Protein AF-A0A1W9WH99-F1 (afdb_monomer_lite)

pLDDT: mean 84.26, std 15.6, range [41.16, 97.56]

Radius of gyration: 18.6 Å; chains: 1; bounding box: 58×28×58 Å

Foldseek 3Di:
DDPVVVVVVVCVVCVVPLCPPADADPPPRHGDQVSVLVSVQVSCQVVVVVVVKHKDADDPPVPDQAGIWIGDPNAIEGEHEDEDDDPVVVVVQVVSQVVSCVVVVHPYYYYHYDYDDQDPVNCVVPVVPVPPDPPDDD

Sequence (138 aa):
KGILQLYEQYVHKNDDWLFREAPRRKTDFRIMEATYHFNLFMYLSKFIRKRGGQVIPEFPTGNGKVDLIIRHGGKVHAIEVKSFSDAYELKKGITQVAEYGKQLGLSEIVLAQFVENIPSDFRQKHEVIEMKWMRKQA

Structure (mmCIF, N/CA/C/O backbone):
data_AF-A0A1W9WH99-F1
#
_entry.id   AF-A0A1W9WH99-F1
#
loop_
_atom_site.group_PDB
_atom_site.id
_atom_site.type_symbol
_atom_site.label_atom_id
_atom_site.label_alt_id
_atom_site.label_comp_id
_atom_site.label_asym_id
_atom_site.label_entity_id
_atom_site.label_seq_id
_atom_site.pdbx_PDB_ins_code
_atom_site.Cartn_x
_atom_site.Cartn_y
_atom_site.Cartn_z
_atom_site.occupancy
_atom_site.B_iso_or_equiv
_atom_site.auth_seq_id
_atom_site.auth_comp_id
_atom_site.auth_asym_id
_atom_site.auth_atom_id
_atom_site.pdbx_PDB_model_num
ATOM 1 N N . LYS A 1 1 ? -15.415 -12.761 2.935 1.00 59.56 1 LYS A N 1
ATOM 2 C CA . LYS A 1 1 ? -14.122 -12.399 2.301 1.00 59.56 1 LYS A CA 1
ATOM 3 C C . LYS A 1 1 ? -13.707 -11.025 2.807 1.00 59.56 1 LYS A C 1
ATOM 5 O O . LYS A 1 1 ? -14.569 -10.154 2.870 1.00 59.56 1 LYS A O 1
ATOM 10 N N . GLY A 1 2 ? -12.448 -10.849 3.204 1.00 86.69 2 GLY A N 1
ATOM 11 C CA . GLY A 1 2 ? -11.910 -9.549 3.623 1.00 86.69 2 GLY A CA 1
ATOM 12 C C . GLY A 1 2 ? -11.807 -8.571 2.448 1.00 86.69 2 GLY A C 1
ATOM 13 O O . GLY A 1 2 ? -11.732 -8.993 1.295 1.00 86.69 2 GLY A O 1
ATOM 14 N N . ILE A 1 3 ? -11.805 -7.262 2.718 1.00 90.94 3 ILE A N 1
ATOM 15 C CA . ILE A 1 3 ? -11.790 -6.229 1.666 1.00 90.94 3 ILE A CA 1
ATOM 16 C C . ILE A 1 3 ? -10.555 -6.318 0.756 1.00 90.94 3 ILE A C 1
ATOM 18 O O . ILE A 1 3 ? -10.676 -6.130 -0.452 1.00 90.94 3 ILE A O 1
ATOM 22 N N . LEU A 1 4 ? -9.398 -6.689 1.310 1.00 93.44 4 LEU A N 1
ATOM 23 C CA . LEU A 1 4 ? -8.167 -6.869 0.540 1.00 93.44 4 LEU A CA 1
ATOM 24 C C . LEU A 1 4 ? -8.201 -8.113 -0.352 1.00 93.44 4 LEU A C 1
ATOM 26 O O . LEU A 1 4 ? -7.687 -8.062 -1.457 1.00 93.44 4 LEU A O 1
ATOM 30 N N . GLN A 1 5 ? -8.908 -9.176 0.044 1.00 94.44 5 GLN A N 1
ATOM 31 C CA . GLN A 1 5 ? -9.136 -10.339 -0.830 1.00 94.44 5 GLN A CA 1
ATOM 32 C C . GLN A 1 5 ? -10.058 -9.995 -2.010 1.00 94.44 5 GLN A C 1
ATOM 34 O O . GLN A 1 5 ? -9.958 -10.582 -3.085 1.00 94.44 5 GLN A O 1
ATOM 39 N N . LEU A 1 6 ? -11.003 -9.067 -1.814 1.00 96.06 6 LEU A N 1
ATOM 40 C CA . LEU A 1 6 ? -11.828 -8.555 -2.913 1.00 96.06 6 LEU A CA 1
ATOM 41 C C . LEU A 1 6 ? -11.000 -7.671 -3.851 1.00 96.06 6 LEU A C 1
ATOM 43 O O . LEU A 1 6 ? -11.186 -7.732 -5.062 1.00 96.06 6 LEU A O 1
ATOM 47 N N . TYR A 1 7 ? -10.090 -6.870 -3.295 1.00 96.56 7 TYR A N 1
ATOM 48 C CA . TYR A 1 7 ? -9.154 -6.070 -4.078 1.00 96.56 7 TYR A CA 1
ATOM 49 C C . TYR A 1 7 ? -8.183 -6.943 -4.884 1.00 96.56 7 TYR A C 1
ATOM 51 O O . TYR A 1 7 ? -8.023 -6.717 -6.076 1.00 96.56 7 TYR A O 1
ATOM 59 N N . GLU A 1 8 ? -7.612 -7.984 -4.282 1.00 95.06 8 GLU A N 1
ATOM 60 C CA . GLU A 1 8 ? -6.764 -8.967 -4.967 1.00 95.06 8 GLU A CA 1
ATOM 61 C C . GLU A 1 8 ? -7.497 -9.607 -6.157 1.00 95.06 8 GLU A C 1
ATOM 63 O O . GLU A 1 8 ? -6.981 -9.634 -7.270 1.00 95.06 8 GLU A O 1
ATOM 68 N N . GLN A 1 9 ? -8.752 -10.030 -5.967 1.00 95.69 9 GLN A N 1
ATOM 69 C CA . GLN A 1 9 ? -9.588 -10.548 -7.060 1.00 95.69 9 GLN A CA 1
ATOM 70 C C . GLN A 1 9 ? -9.847 -9.505 -8.151 1.00 95.69 9 GLN A C 1
ATOM 72 O O . GLN A 1 9 ? -9.880 -9.847 -9.331 1.00 95.69 9 GLN A O 1
ATOM 77 N N . TYR A 1 10 ? -10.048 -8.241 -7.772 1.00 96.25 10 TYR A N 1
ATOM 78 C CA . TYR A 1 10 ? -10.168 -7.145 -8.729 1.00 96.25 10 TYR A CA 1
ATOM 79 C C . TYR A 1 10 ? -8.875 -6.963 -9.529 1.00 96.25 10 TYR A C 1
ATOM 81 O O . TYR A 1 10 ? -8.956 -6.815 -10.743 1.00 96.25 10 TYR A O 1
ATOM 89 N N . VAL A 1 11 ? -7.708 -7.014 -8.886 1.00 94.56 11 VAL A N 1
ATOM 90 C CA . VAL A 1 11 ? -6.412 -6.919 -9.567 1.00 94.56 11 VAL A CA 1
ATOM 91 C C . VAL A 1 11 ? -6.234 -8.084 -10.538 1.00 94.56 11 VAL A C 1
ATOM 93 O O . VAL A 1 11 ? -6.043 -7.831 -11.719 1.00 94.56 11 VAL A O 1
ATOM 96 N N . HIS A 1 12 ? -6.399 -9.332 -10.089 1.00 92.19 12 HIS A N 1
ATOM 97 C CA . HIS A 1 12 ? -6.241 -10.513 -10.950 1.00 92.19 12 HIS A CA 1
ATOM 98 C C . HIS A 1 12 ? -7.227 -10.551 -12.120 1.00 92.19 12 HIS A C 1
ATOM 100 O O . HIS A 1 12 ? -6.894 -11.028 -13.191 1.00 92.19 12 HIS A O 1
ATOM 106 N N . LYS A 1 13 ? -8.453 -10.048 -11.945 1.00 95.19 13 LYS A N 1
ATOM 107 C CA . LYS A 1 13 ? -9.440 -10.003 -13.035 1.00 95.19 13 LYS A CA 1
ATOM 108 C C . LYS A 1 13 ? -9.086 -8.977 -14.124 1.00 95.19 13 LYS A C 1
ATOM 110 O O . LYS A 1 13 ? -9.674 -9.011 -15.200 1.00 95.19 13 LYS A O 1
ATOM 115 N N . ASN A 1 14 ? -8.222 -8.013 -13.818 1.00 93.81 14 ASN A N 1
ATOM 116 C CA . ASN A 1 14 ? -7.949 -6.853 -14.662 1.00 93.81 14 ASN A CA 1
ATOM 117 C C . ASN A 1 14 ? -6.450 -6.687 -14.964 1.00 93.81 14 ASN A C 1
ATOM 119 O O . ASN A 1 14 ? -6.046 -5.627 -15.441 1.00 93.81 14 ASN A O 1
ATOM 123 N N . ASP A 1 15 ? -5.621 -7.685 -14.665 1.00 86.62 15 ASP A N 1
ATOM 124 C CA . ASP A 1 15 ? -4.158 -7.605 -14.729 1.00 86.62 15 ASP A CA 1
ATOM 125 C C . ASP A 1 15 ? -3.629 -7.304 -16.141 1.00 86.62 15 ASP A C 1
ATOM 127 O O . ASP A 1 15 ? -2.673 -6.540 -16.276 1.00 86.62 15 ASP A O 1
ATOM 131 N N . ASP A 1 16 ? -4.328 -7.772 -17.178 1.00 87.25 16 ASP A N 1
ATOM 132 C CA . ASP A 1 16 ? -4.040 -7.502 -18.594 1.00 87.25 16 ASP A CA 1
ATOM 133 C C . ASP A 1 16 ? -3.941 -6.006 -18.954 1.00 87.25 16 ASP A C 1
ATOM 135 O O . ASP A 1 16 ? -3.278 -5.633 -19.930 1.00 87.25 16 ASP A O 1
ATOM 139 N N . TRP A 1 17 ? -4.623 -5.131 -18.205 1.00 89.00 17 TRP A N 1
ATOM 140 C CA . TRP A 1 17 ? -4.694 -3.698 -18.512 1.00 89.00 17 TRP A CA 1
ATOM 141 C C . TRP A 1 17 ? -4.389 -2.784 -17.322 1.00 89.00 17 TRP A C 1
ATOM 143 O O . TRP A 1 17 ? -3.864 -1.691 -17.527 1.00 89.00 17 TRP A O 1
ATOM 153 N N . LEU A 1 18 ? -4.682 -3.205 -16.087 1.00 92.06 18 LEU A N 1
ATOM 154 C CA . LEU A 1 18 ? -4.684 -2.338 -14.901 1.00 92.06 18 LEU A CA 1
ATOM 155 C C . LEU A 1 18 ? -3.322 -1.698 -14.615 1.00 92.06 18 LEU A C 1
ATOM 157 O O . LEU A 1 18 ? -3.257 -0.553 -14.167 1.00 92.06 18 LEU A O 1
ATOM 161 N N . PHE A 1 19 ? -2.248 -2.440 -14.878 1.00 91.38 19 PHE A N 1
ATOM 162 C CA . PHE A 1 19 ? -0.875 -2.034 -14.587 1.00 91.38 19 PHE A CA 1
ATOM 163 C C . PHE 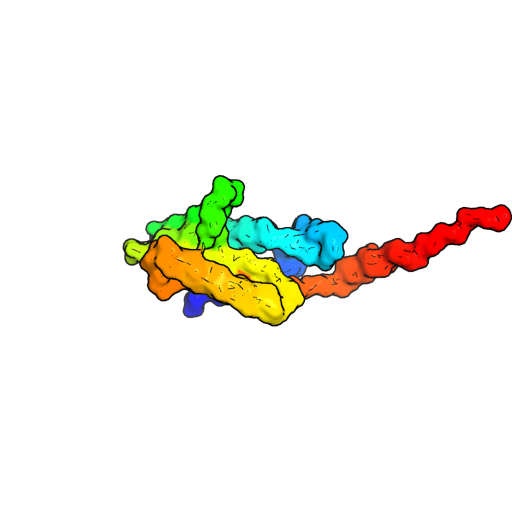A 1 19 ? 0.054 -2.085 -15.807 1.00 91.38 19 PHE A C 1
ATOM 165 O O . PHE A 1 19 ? 1.262 -1.885 -15.675 1.00 91.38 19 PHE A O 1
ATOM 172 N N . ARG A 1 20 ? -0.494 -2.327 -17.003 1.00 86.88 20 ARG A N 1
ATOM 173 C CA . ARG A 1 20 ? 0.290 -2.508 -18.232 1.00 86.88 20 ARG A CA 1
ATOM 174 C C . ARG A 1 20 ? 1.143 -1.284 -18.567 1.00 86.88 20 ARG A C 1
ATOM 176 O O . ARG A 1 20 ? 2.342 -1.409 -18.791 1.00 86.88 20 ARG A O 1
ATOM 183 N N . GLU A 1 21 ? 0.520 -0.112 -18.515 1.00 88.81 21 GLU A N 1
ATOM 184 C CA . GLU A 1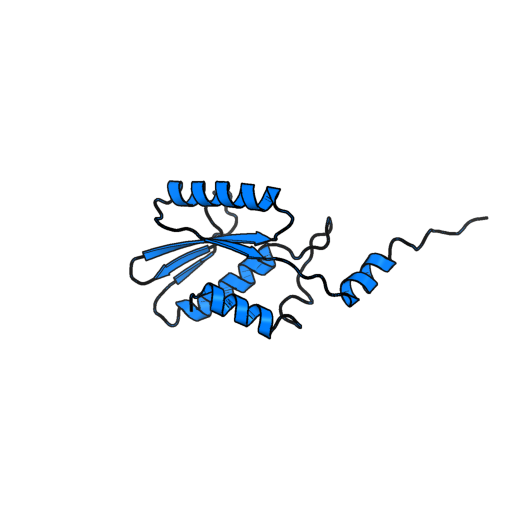 21 ? 1.133 1.192 -18.809 1.00 88.81 21 GLU A CA 1
ATOM 185 C C . GLU A 1 21 ? 1.534 1.946 -17.526 1.00 88.81 21 GLU A C 1
ATOM 187 O O . GLU A 1 21 ? 1.685 3.168 -17.518 1.00 88.81 21 GLU A O 1
ATOM 192 N N . ALA A 1 22 ? 1.653 1.235 -16.400 1.00 90.69 22 ALA A N 1
ATOM 193 C CA . ALA A 1 22 ? 2.039 1.839 -15.134 1.00 90.69 22 ALA A CA 1
ATOM 194 C C . ALA A 1 22 ? 3.452 2.449 -15.218 1.00 90.69 22 ALA A C 1
ATOM 196 O O . ALA A 1 22 ? 4.347 1.825 -15.790 1.00 90.69 22 ALA A O 1
ATOM 197 N N . PRO A 1 23 ? 3.701 3.612 -14.588 1.00 91.19 23 PRO A N 1
ATOM 198 C CA . PRO A 1 23 ? 5.048 4.153 -14.448 1.00 91.19 23 PRO A CA 1
ATOM 199 C C . PRO A 1 23 ? 5.988 3.176 -13.732 1.00 91.19 23 PRO A C 1
ATOM 201 O O . PRO A 1 23 ? 5.627 2.576 -12.712 1.00 91.19 23 PRO A O 1
ATOM 204 N N . ARG A 1 24 ? 7.215 3.056 -14.248 1.00 90.38 24 ARG A N 1
ATOM 205 C CA . ARG A 1 24 ? 8.238 2.112 -13.774 1.00 90.38 24 ARG A CA 1
ATOM 206 C C . ARG A 1 24 ? 9.487 2.837 -13.307 1.00 90.38 24 ARG A C 1
ATOM 208 O O . ARG A 1 24 ? 9.884 3.852 -13.881 1.00 90.38 24 ARG A O 1
ATOM 215 N N . ARG A 1 25 ? 10.124 2.307 -12.266 1.00 88.94 25 ARG A N 1
ATOM 216 C CA . ARG A 1 25 ? 11.409 2.807 -11.773 1.00 88.94 25 ARG A CA 1
ATOM 217 C C . ARG A 1 25 ? 12.489 2.576 -12.825 1.00 88.94 25 ARG A C 1
ATOM 219 O O . ARG A 1 25 ? 12.556 1.514 -13.430 1.00 88.94 25 ARG A O 1
ATOM 226 N N . LYS A 1 26 ? 13.379 3.552 -13.007 1.00 86.69 26 LYS A N 1
ATOM 227 C CA . LYS A 1 26 ? 14.489 3.446 -13.972 1.00 86.69 26 LYS A CA 1
ATOM 228 C C . LYS A 1 26 ? 15.586 2.469 -13.540 1.00 86.69 26 LYS A C 1
ATOM 230 O O . LYS A 1 26 ? 16.371 2.045 -14.372 1.00 86.69 26 LYS A O 1
ATOM 235 N N . THR A 1 27 ? 15.664 2.160 -12.248 1.00 85.69 27 THR A N 1
ATOM 236 C CA . THR A 1 27 ? 16.743 1.360 -11.651 1.00 85.69 27 THR A CA 1
ATOM 237 C C . THR A 1 27 ? 16.523 -0.140 -11.783 1.00 85.69 27 THR A C 1
ATOM 239 O O . THR A 1 27 ? 17.481 -0.880 -11.946 1.00 85.69 27 THR A O 1
ATOM 242 N N . ASP A 1 28 ? 15.276 -0.596 -11.670 1.00 84.19 28 ASP A N 1
ATOM 243 C CA . ASP A 1 28 ? 14.938 -2.021 -11.623 1.00 84.19 28 ASP A CA 1
ATOM 244 C C . ASP A 1 28 ? 13.655 -2.370 -12.389 1.00 84.19 28 ASP A C 1
ATOM 246 O O . ASP A 1 28 ? 13.145 -3.479 -12.256 1.00 84.19 28 ASP A O 1
ATOM 250 N N . PHE A 1 29 ? 13.117 -1.420 -13.165 1.00 85.06 29 PHE A N 1
ATOM 251 C CA . PHE A 1 29 ? 11.922 -1.549 -14.011 1.00 85.06 29 PHE A CA 1
ATOM 252 C C . PHE A 1 29 ? 10.630 -1.987 -13.303 1.00 85.06 29 PHE A C 1
ATOM 254 O O . PHE A 1 29 ? 9.595 -2.151 -13.959 1.00 85.06 29 PHE A O 1
ATOM 261 N N . ARG A 1 30 ? 10.645 -2.094 -11.971 1.00 87.62 30 ARG A N 1
ATOM 262 C CA . ARG A 1 30 ? 9.455 -2.383 -11.173 1.00 87.62 30 ARG A CA 1
ATOM 263 C C . ARG A 1 30 ? 8.475 -1.218 -11.225 1.00 87.62 30 ARG A C 1
ATOM 265 O O . ARG A 1 30 ? 8.881 -0.055 -11.336 1.00 87.62 30 ARG A O 1
ATOM 272 N N . ILE A 1 31 ? 7.187 -1.518 -11.123 1.00 91.38 31 ILE A N 1
ATOM 273 C CA . ILE A 1 31 ? 6.133 -0.509 -11.005 1.00 91.38 31 ILE A CA 1
ATOM 274 C C . ILE A 1 31 ? 6.420 0.382 -9.793 1.00 91.38 31 ILE A C 1
ATOM 276 O O . ILE A 1 31 ? 6.820 -0.082 -8.725 1.00 91.38 31 ILE A O 1
ATOM 280 N N . MET A 1 32 ? 6.216 1.688 -9.958 1.00 91.50 32 MET A N 1
ATOM 281 C CA . MET A 1 32 ? 6.332 2.634 -8.852 1.00 91.50 32 MET A CA 1
ATOM 282 C C . MET A 1 32 ? 5.301 2.324 -7.758 1.00 91.50 32 MET A C 1
ATOM 284 O O . MET A 1 32 ? 4.114 2.199 -8.045 1.00 91.50 32 MET A O 1
ATOM 288 N N . GLU A 1 33 ? 5.733 2.293 -6.494 1.00 91.12 33 GLU A N 1
ATOM 289 C CA . GLU A 1 33 ? 4.867 2.043 -5.326 1.00 91.12 33 GLU A CA 1
ATOM 290 C C . GLU A 1 33 ? 3.650 2.979 -5.276 1.00 91.12 33 GLU A C 1
ATOM 292 O O . GLU A 1 33 ? 2.539 2.540 -4.981 1.00 91.12 33 GLU A O 1
ATOM 297 N N . ALA A 1 34 ? 3.829 4.238 -5.691 1.00 91.69 34 ALA A N 1
ATOM 298 C CA . ALA A 1 34 ? 2.751 5.215 -5.826 1.00 91.69 34 ALA A CA 1
ATOM 299 C C . ALA A 1 34 ? 1.597 4.719 -6.722 1.00 91.69 34 ALA A C 1
ATOM 301 O O . ALA A 1 34 ? 0.433 4.994 -6.437 1.00 91.69 34 ALA A O 1
ATOM 302 N N . THR A 1 35 ? 1.884 3.952 -7.779 1.00 93.62 35 THR A N 1
ATOM 303 C CA . THR A 1 35 ? 0.853 3.367 -8.648 1.00 93.62 35 THR A CA 1
ATOM 304 C C . THR A 1 35 ? -0.029 2.392 -7.871 1.00 93.62 35 THR A C 1
ATOM 306 O O . THR A 1 35 ? -1.257 2.460 -7.969 1.00 93.62 35 THR A O 1
ATOM 309 N N . TYR A 1 36 ? 0.577 1.516 -7.067 1.00 94.69 36 TYR A N 1
ATOM 310 C CA . TYR A 1 36 ? -0.154 0.581 -6.211 1.00 94.69 36 TYR A CA 1
ATOM 311 C C . TYR A 1 36 ? -0.943 1.319 -5.127 1.00 94.69 36 TYR A C 1
ATOM 313 O O . TYR A 1 36 ? -2.131 1.047 -4.948 1.00 94.69 36 TYR A O 1
ATOM 321 N N . HIS A 1 37 ? -0.321 2.311 -4.481 1.00 94.25 37 HIS A N 1
ATOM 322 C CA . HIS A 1 37 ? -0.960 3.175 -3.488 1.00 94.25 37 HIS A CA 1
ATOM 323 C C . HIS A 1 37 ? -2.236 3.817 -4.047 1.00 94.25 37 HIS A C 1
ATOM 325 O O . HIS A 1 37 ? -3.318 3.638 -3.486 1.00 94.25 37 HIS A O 1
ATOM 331 N N . PHE A 1 38 ? -2.150 4.524 -5.180 1.00 94.81 38 PHE A N 1
ATOM 332 C CA . PHE A 1 38 ? -3.306 5.222 -5.751 1.00 94.81 38 PHE A CA 1
ATOM 333 C C . PHE A 1 38 ? -4.377 4.257 -6.260 1.00 94.81 38 PHE A C 1
ATOM 335 O O . PHE A 1 38 ? -5.570 4.525 -6.102 1.00 94.81 38 PHE A O 1
ATOM 342 N N . ASN A 1 39 ? -3.984 3.117 -6.834 1.00 96.25 39 ASN A N 1
ATOM 343 C CA . ASN A 1 39 ? -4.934 2.103 -7.279 1.00 96.25 39 ASN A CA 1
ATOM 344 C C . ASN A 1 39 ? -5.742 1.531 -6.101 1.00 96.25 39 ASN A C 1
ATOM 346 O O . ASN A 1 39 ? -6.979 1.522 -6.142 1.00 96.25 39 ASN A O 1
ATOM 350 N N . LEU A 1 40 ? -5.051 1.128 -5.030 1.00 97.00 40 LEU A N 1
ATOM 351 C CA . LEU A 1 40 ? -5.668 0.621 -3.810 1.00 97.00 40 LEU A CA 1
ATOM 352 C C . LEU A 1 40 ? -6.538 1.694 -3.144 1.00 97.00 40 LEU A C 1
ATOM 354 O O . LEU A 1 40 ? -7.703 1.431 -2.839 1.00 97.00 40 LEU A O 1
ATOM 358 N N . PHE A 1 41 ? -6.026 2.919 -2.992 1.00 96.94 41 PHE A N 1
ATOM 359 C CA . PHE A 1 41 ? -6.776 4.060 -2.467 1.00 96.94 41 PHE A CA 1
ATOM 360 C C . PHE A 1 41 ? -8.093 4.274 -3.219 1.00 96.94 41 PHE A C 1
ATOM 362 O O . PHE A 1 41 ? -9.151 4.396 -2.597 1.00 96.94 41 PHE A O 1
ATOM 369 N N . MET A 1 42 ? -8.058 4.283 -4.554 1.00 96.88 42 MET A N 1
ATOM 370 C CA . MET A 1 42 ? -9.245 4.505 -5.380 1.00 96.88 42 MET A CA 1
ATOM 371 C C . MET A 1 42 ? -10.266 3.375 -5.245 1.00 96.88 42 MET A C 1
ATOM 373 O O . MET A 1 42 ? -11.470 3.641 -5.144 1.00 96.88 42 MET A O 1
ATOM 377 N N . TYR A 1 43 ? -9.809 2.121 -5.220 1.00 97.56 43 TYR A N 1
ATOM 378 C CA . TYR A 1 43 ? -10.679 0.965 -5.013 1.00 97.56 43 TYR A CA 1
ATOM 379 C C . TYR A 1 43 ? -11.354 1.018 -3.637 1.00 97.56 43 TYR A C 1
ATOM 381 O O . TYR A 1 43 ? -12.586 0.978 -3.537 1.00 97.56 43 TYR A O 1
ATOM 389 N N . LEU A 1 44 ? -10.556 1.177 -2.578 1.00 97.00 44 LEU A N 1
ATOM 390 C CA . LEU A 1 44 ? -11.034 1.228 -1.200 1.00 97.00 44 LEU A CA 1
ATOM 391 C C . LEU A 1 44 ? -11.962 2.422 -0.978 1.00 97.00 44 LEU A C 1
ATOM 393 O O . LEU A 1 44 ? -13.040 2.248 -0.418 1.00 97.00 44 LEU A O 1
ATOM 397 N N . SER A 1 45 ? -11.620 3.606 -1.487 1.00 96.94 45 SER A N 1
ATOM 398 C CA . SER A 1 45 ? -12.461 4.804 -1.380 1.00 96.94 45 SER A CA 1
ATOM 399 C C . SER A 1 45 ? -13.831 4.598 -2.014 1.00 96.94 45 SER A C 1
ATOM 401 O O . SER A 1 45 ? -14.852 4.967 -1.433 1.00 96.94 45 SER A O 1
ATOM 403 N N . LYS A 1 46 ? -13.897 3.973 -3.197 1.00 96.00 46 LYS A N 1
ATOM 404 C CA . LYS A 1 46 ? -15.176 3.647 -3.848 1.00 96.00 46 LYS A CA 1
ATOM 405 C C . LYS A 1 46 ? -15.968 2.601 -3.063 1.00 96.00 46 LYS A C 1
ATOM 407 O O . LYS A 1 46 ? -17.193 2.702 -2.993 1.00 96.00 46 LYS A O 1
ATOM 412 N N . PHE A 1 47 ? -15.294 1.605 -2.492 1.00 95.50 47 PHE A N 1
ATOM 413 C CA . PHE A 1 47 ? -15.935 0.517 -1.757 1.00 95.50 47 PHE A CA 1
ATOM 414 C C . PHE A 1 47 ? -16.450 0.959 -0.379 1.00 95.50 47 PHE A C 1
ATOM 416 O O . PHE A 1 47 ? -17.596 0.677 -0.025 1.00 95.50 47 PHE A O 1
ATOM 423 N N . ILE A 1 48 ? -15.618 1.652 0.393 1.00 95.00 48 ILE A N 1
ATOM 424 C CA . ILE A 1 48 ? -15.864 2.018 1.791 1.00 95.00 48 ILE A CA 1
ATOM 425 C C . ILE A 1 48 ? -16.809 3.218 1.892 1.00 95.00 48 ILE A C 1
ATOM 427 O O . ILE A 1 48 ? -17.705 3.205 2.734 1.00 95.00 48 ILE A O 1
ATOM 431 N N . ARG A 1 49 ? -16.700 4.211 0.995 1.00 94.44 49 ARG A N 1
ATOM 432 C CA . ARG A 1 49 ? -17.596 5.384 1.005 1.00 94.44 49 ARG A CA 1
ATOM 433 C C . ARG A 1 49 ? -19.066 4.990 0.881 1.00 94.44 49 ARG A C 1
ATOM 435 O O . ARG A 1 49 ? -19.916 5.538 1.571 1.00 94.44 49 ARG A O 1
ATOM 442 N N . LYS A 1 50 ? -19.372 3.988 0.050 1.00 92.94 50 LYS A N 1
ATOM 443 C CA . LYS A 1 50 ? -20.736 3.445 -0.107 1.00 92.94 50 LYS A CA 1
ATOM 444 C C . LYS A 1 50 ? -21.291 2.790 1.166 1.00 92.94 50 LYS A C 1
ATOM 446 O O . LYS A 1 50 ? -22.471 2.474 1.210 1.00 92.94 50 LYS A O 1
ATOM 451 N N . ARG A 1 51 ? -20.443 2.557 2.170 1.00 93.31 51 ARG A N 1
ATOM 452 C CA . ARG A 1 51 ? -20.766 1.919 3.453 1.00 93.31 51 ARG A CA 1
ATOM 453 C C . ARG A 1 51 ? -20.580 2.880 4.634 1.00 93.31 51 ARG A C 1
ATOM 455 O O . ARG A 1 51 ? -20.482 2.438 5.768 1.00 93.31 51 ARG A O 1
ATOM 462 N N . GLY A 1 52 ? -20.509 4.188 4.371 1.00 94.75 52 GLY A N 1
ATOM 463 C CA . GLY A 1 52 ? -20.395 5.208 5.416 1.00 94.75 52 GLY A CA 1
ATOM 464 C C . GLY A 1 52 ? -19.018 5.296 6.080 1.00 94.75 52 GLY A C 1
ATOM 465 O O . GLY A 1 52 ? -18.907 5.858 7.164 1.00 94.75 52 GLY A O 1
ATOM 466 N N . GLY A 1 53 ? -17.971 4.740 5.465 1.00 95.69 53 GLY A N 1
ATOM 467 C CA . GLY A 1 53 ? -16.596 4.924 5.927 1.00 95.69 53 GLY A CA 1
ATOM 468 C C . GLY A 1 53 ? -15.809 5.933 5.090 1.00 95.69 53 GLY A C 1
ATOM 469 O O . GLY A 1 53 ? -16.271 6.419 4.055 1.00 95.69 53 GLY A O 1
ATOM 470 N N . GLN A 1 54 ? -14.572 6.181 5.509 1.00 95.75 54 GLN A N 1
ATOM 471 C CA . GLN A 1 54 ? -13.633 7.087 4.855 1.00 95.75 54 GLN A CA 1
ATOM 472 C C . GLN A 1 54 ? -12.280 6.402 4.658 1.00 95.75 54 GLN A C 1
ATOM 474 O O . GLN A 1 54 ? -11.830 5.657 5.527 1.00 95.75 54 GLN A O 1
ATOM 479 N N . VAL A 1 55 ? -11.630 6.686 3.529 1.00 95.25 55 VAL A N 1
ATOM 480 C CA . VAL A 1 55 ? -10.222 6.355 3.284 1.00 95.25 55 VAL A CA 1
ATOM 481 C C . VAL A 1 55 ? -9.479 7.671 3.119 1.00 95.25 55 VAL A C 1
ATOM 483 O O . VAL A 1 55 ? -9.911 8.525 2.345 1.00 95.25 55 VAL A O 1
ATOM 486 N N . ILE A 1 56 ? -8.408 7.848 3.877 1.00 92.31 56 ILE A N 1
ATOM 487 C CA . ILE A 1 56 ? -7.583 9.050 3.897 1.00 92.31 56 ILE A CA 1
ATOM 488 C C . ILE A 1 56 ? -6.193 8.619 3.426 1.00 92.31 56 ILE A C 1
ATOM 490 O O . ILE A 1 56 ? -5.589 7.780 4.097 1.00 92.31 56 ILE A O 1
ATOM 494 N N . PRO A 1 57 ? -5.701 9.128 2.286 1.00 90.81 57 PRO A N 1
A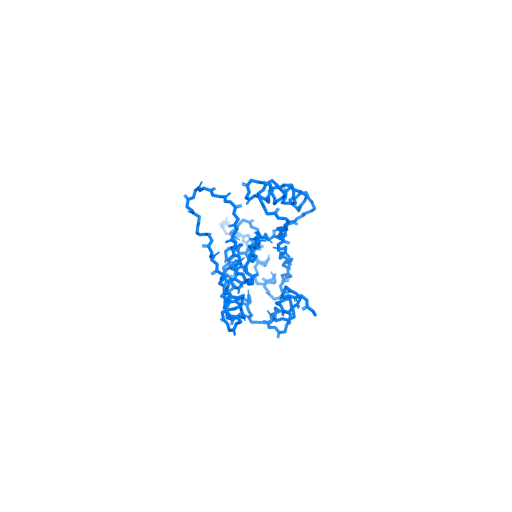TOM 495 C CA . PRO A 1 57 ? -4.323 8.905 1.894 1.00 90.81 57 PRO A CA 1
ATOM 496 C C . PRO A 1 57 ? -3.434 9.858 2.691 1.00 90.81 57 PRO A C 1
ATOM 498 O O . PRO A 1 57 ? -3.718 11.059 2.756 1.00 90.81 57 PRO A O 1
ATOM 501 N N . GLU A 1 58 ? -2.361 9.353 3.289 1.00 81.50 58 GLU A N 1
ATOM 502 C CA . GLU A 1 58 ? -1.292 10.244 3.719 1.00 81.50 58 GLU A CA 1
ATOM 503 C C . GLU A 1 58 ? -0.417 10.548 2.511 1.00 81.50 58 GLU A C 1
ATOM 505 O O . GLU A 1 58 ? 0.290 9.699 1.973 1.00 81.50 58 GLU A O 1
ATOM 510 N N . PHE A 1 59 ? -0.482 11.797 2.060 1.00 62.00 59 PHE A N 1
ATOM 511 C CA . PHE A 1 59 ? 0.512 12.302 1.129 1.00 62.00 59 PHE A CA 1
ATOM 512 C C . PHE A 1 59 ? 1.851 12.431 1.860 1.00 62.00 59 PHE A C 1
ATOM 514 O O . PHE A 1 59 ? 1.850 12.698 3.066 1.00 62.00 59 PHE A O 1
ATOM 521 N N . PRO A 1 60 ? 2.990 12.269 1.163 1.00 52.25 60 PRO A N 1
ATOM 522 C CA . PRO A 1 60 ? 4.316 12.354 1.761 1.00 52.25 60 PRO A CA 1
ATOM 523 C C . PRO A 1 60 ? 4.571 13.780 2.267 1.00 52.25 60 PRO A C 1
ATOM 525 O O . PRO A 1 60 ? 5.168 14.611 1.594 1.00 52.25 60 PRO A O 1
ATOM 528 N N . THR A 1 61 ? 4.087 14.077 3.471 1.00 41.16 61 THR A N 1
ATOM 529 C CA . THR A 1 61 ? 4.244 15.363 4.163 1.00 41.16 61 THR A CA 1
ATOM 530 C C . THR A 1 61 ? 5.485 15.376 5.056 1.00 41.16 61 THR A C 1
ATOM 532 O O . THR A 1 61 ? 5.672 16.289 5.850 1.00 41.16 61 THR A O 1
ATOM 535 N N . GLY A 1 62 ? 6.348 14.361 4.944 1.00 41.50 62 GLY A N 1
ATOM 536 C CA . GLY A 1 62 ? 7.586 14.251 5.718 1.00 41.50 62 GLY A CA 1
ATOM 537 C C . GLY A 1 62 ? 7.416 13.715 7.145 1.00 41.50 62 GLY A C 1
ATOM 538 O O . GLY A 1 62 ? 8.419 13.390 7.767 1.00 41.50 62 GLY A O 1
ATOM 539 N N . ASN A 1 63 ? 6.181 13.535 7.639 1.00 52.66 63 ASN A N 1
ATOM 540 C CA . ASN A 1 63 ? 5.906 12.972 8.974 1.00 52.66 63 ASN A CA 1
ATOM 541 C C . ASN A 1 63 ? 5.629 11.449 8.979 1.00 52.66 63 ASN A C 1
ATOM 543 O O . ASN A 1 63 ? 5.531 10.861 10.055 1.00 52.66 63 ASN A O 1
ATOM 547 N N . GLY A 1 64 ? 5.523 10.830 7.792 1.00 56.69 64 GLY A N 1
ATOM 548 C CA . GLY A 1 64 ? 5.794 9.411 7.502 1.00 56.69 64 GLY A CA 1
ATOM 549 C C . GLY A 1 64 ? 5.201 8.359 8.441 1.00 56.69 64 GLY A C 1
ATOM 550 O O . GLY A 1 64 ? 5.967 7.557 8.974 1.00 56.69 64 GLY A O 1
ATOM 551 N N . LYS A 1 65 ? 3.876 8.350 8.650 1.00 73.88 65 LYS A N 1
ATOM 552 C CA . LYS A 1 65 ? 3.252 7.365 9.548 1.00 73.88 65 LYS A CA 1
ATOM 553 C C . LYS A 1 65 ? 2.738 6.121 8.832 1.00 73.88 65 LYS A C 1
ATOM 555 O O . LYS A 1 65 ? 3.191 5.047 9.176 1.00 73.88 65 LYS A O 1
ATOM 560 N N . VAL A 1 66 ? 1.802 6.231 7.892 1.00 86.69 66 VAL A N 1
ATOM 561 C CA . VAL A 1 66 ? 1.235 5.084 7.147 1.00 86.69 66 VAL A CA 1
ATOM 562 C C . VAL A 1 66 ? 0.637 5.563 5.832 1.00 86.69 66 VAL A C 1
ATOM 564 O O . VAL A 1 66 ? 0.089 6.658 5.803 1.00 86.69 66 VAL A O 1
ATOM 567 N N . ASP A 1 67 ? 0.667 4.756 4.774 1.00 90.88 67 ASP A N 1
ATOM 568 C CA . ASP A 1 67 ? 0.117 5.150 3.466 1.00 90.88 67 ASP A CA 1
ATOM 569 C C . ASP A 1 67 ? -1.385 5.493 3.477 1.00 90.88 67 ASP A C 1
ATOM 571 O O . ASP A 1 67 ? -1.800 6.525 2.945 1.00 90.88 67 ASP A O 1
ATOM 575 N N . LEU A 1 68 ? -2.227 4.624 4.047 1.00 93.31 68 LEU A N 1
ATOM 576 C CA . LEU A 1 68 ? -3.684 4.785 4.039 1.00 93.31 68 LEU A CA 1
ATOM 577 C C . LEU A 1 68 ? -4.270 4.605 5.437 1.00 93.31 68 LEU A C 1
ATOM 579 O O . LEU A 1 68 ? -4.032 3.597 6.100 1.00 93.31 68 LEU A O 1
ATOM 583 N N . ILE A 1 69 ? -5.149 5.523 5.835 1.00 92.44 69 ILE A N 1
ATOM 584 C CA . ILE A 1 69 ? -5.983 5.400 7.033 1.00 92.44 69 ILE A CA 1
ATOM 585 C C . ILE A 1 69 ? -7.426 5.122 6.614 1.00 92.44 69 ILE A C 1
ATOM 587 O O . ILE A 1 69 ? -7.999 5.823 5.781 1.00 92.44 69 ILE A O 1
ATOM 591 N N . ILE A 1 70 ? -8.047 4.122 7.233 1.00 92.88 70 ILE A N 1
ATOM 592 C CA . ILE A 1 70 ? -9.449 3.765 7.032 1.00 92.88 70 ILE A CA 1
ATOM 593 C C . ILE A 1 70 ? -10.220 4.021 8.321 1.00 92.88 70 ILE A C 1
ATOM 595 O O . ILE A 1 70 ? -9.872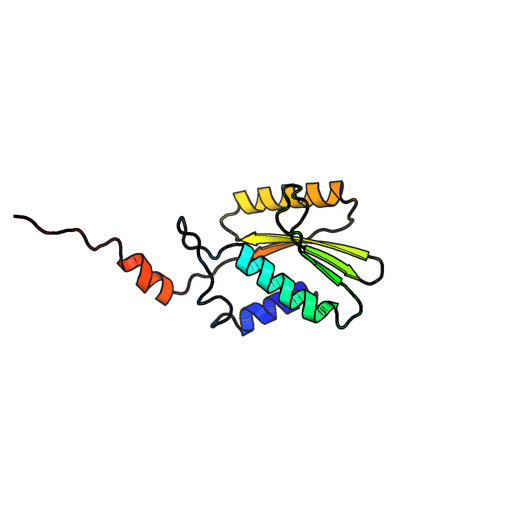 3.498 9.377 1.00 92.88 70 ILE A O 1
ATOM 599 N N . ARG A 1 71 ? -11.316 4.774 8.224 1.00 93.12 71 ARG A N 1
ATOM 600 C CA . ARG A 1 71 ? -12.274 4.978 9.317 1.00 93.12 71 ARG A CA 1
ATOM 601 C C . ARG A 1 71 ? -13.602 4.337 8.953 1.00 93.12 71 ARG A C 1
ATOM 603 O O . ARG A 1 71 ? -14.197 4.696 7.938 1.00 93.12 71 ARG A O 1
ATOM 610 N N . HIS A 1 72 ? -14.077 3.397 9.763 1.00 92.44 72 HIS A N 1
ATOM 611 C CA . HIS A 1 72 ? -15.359 2.729 9.535 1.00 92.44 72 HIS A CA 1
ATOM 612 C C . HIS A 1 72 ? -15.899 2.128 10.838 1.00 92.44 72 HIS A C 1
ATOM 614 O O . HIS A 1 72 ? -15.163 1.469 11.568 1.00 92.44 72 HIS A O 1
ATOM 620 N N . GLY A 1 73 ? -17.183 2.353 11.144 1.00 91.50 73 GLY A N 1
ATOM 621 C CA . GLY A 1 73 ? -17.840 1.764 12.321 1.00 91.50 73 GLY A CA 1
ATOM 622 C C . GLY A 1 73 ? -17.168 2.101 13.659 1.00 91.50 73 GLY A C 1
ATOM 623 O O . GLY A 1 73 ? -17.041 1.228 14.511 1.00 91.50 73 GLY A O 1
ATOM 624 N N . GLY A 1 74 ? -16.665 3.332 13.816 1.00 90.88 74 GLY A N 1
ATO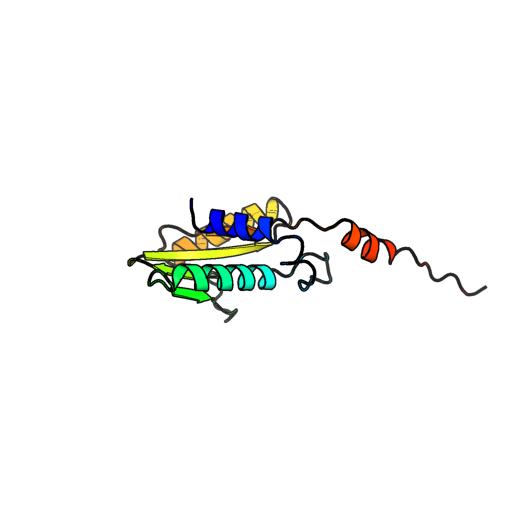M 625 C CA . GLY A 1 74 ? -15.952 3.775 15.023 1.00 90.88 74 GLY A CA 1
ATOM 626 C C . GLY A 1 74 ? -14.533 3.216 15.182 1.00 90.88 74 GLY A C 1
ATOM 627 O O . GLY A 1 74 ? -13.873 3.518 16.171 1.00 90.88 74 GLY A O 1
ATOM 628 N N . LYS A 1 75 ? -14.044 2.428 14.217 1.00 90.94 75 LYS A N 1
ATOM 629 C CA . LYS A 1 75 ? -12.688 1.873 14.210 1.00 90.94 75 LYS A CA 1
ATOM 630 C C . LYS A 1 75 ? -11.796 2.612 13.223 1.00 90.94 75 LYS A C 1
ATOM 632 O O . LYS A 1 75 ? -12.257 3.093 12.182 1.00 90.94 75 LYS A O 1
ATOM 637 N N . VAL A 1 76 ? -10.512 2.666 13.563 1.00 90.69 76 VAL A N 1
ATOM 638 C CA . VAL A 1 76 ? -9.439 3.167 12.707 1.00 90.69 76 VAL A CA 1
ATOM 639 C C . VAL A 1 76 ? -8.546 1.988 12.346 1.00 90.69 76 VAL A C 1
ATOM 641 O O . VAL A 1 76 ? -8.123 1.245 13.226 1.00 90.69 76 VAL A O 1
ATOM 644 N N . HIS A 1 77 ? -8.280 1.826 11.057 1.00 90.81 77 HIS A N 1
ATOM 645 C CA . HIS A 1 77 ? -7.329 0.860 10.522 1.00 90.81 77 HIS A CA 1
ATOM 646 C C . HIS A 1 77 ? -6.294 1.604 9.685 1.00 90.81 77 HIS A C 1
ATOM 648 O O . HIS A 1 77 ? -6.593 2.668 9.138 1.00 90.81 77 HIS A O 1
ATOM 654 N N . ALA A 1 78 ? -5.108 1.028 9.548 1.00 92.00 78 ALA A N 1
ATOM 655 C CA . ALA A 1 78 ? -4.068 1.560 8.684 1.00 92.00 78 ALA A CA 1
ATOM 656 C C . ALA A 1 78 ? -3.551 0.492 7.720 1.00 92.00 78 ALA A C 1
ATOM 658 O O . ALA A 1 78 ? -3.539 -0.698 8.044 1.00 92.00 78 ALA A O 1
ATOM 659 N N . ILE A 1 79 ? -3.142 0.931 6.534 1.00 93.69 79 ILE A N 1
ATOM 660 C CA . ILE A 1 79 ? -2.501 0.103 5.519 1.00 93.69 79 ILE A CA 1
ATOM 661 C C . ILE A 1 79 ? -1.222 0.808 5.082 1.00 93.69 79 ILE A C 1
ATOM 663 O O . ILE A 1 79 ? -1.274 1.969 4.692 1.00 93.69 79 ILE A O 1
ATOM 667 N N . GLU A 1 80 ? -0.114 0.081 5.112 1.00 93.00 80 GLU A N 1
ATOM 668 C CA . GLU A 1 80 ? 1.140 0.439 4.453 1.00 93.00 80 GLU A CA 1
ATOM 669 C C . GLU A 1 80 ? 1.242 -0.342 3.142 1.00 93.00 80 GLU A C 1
ATOM 671 O O . GLU A 1 80 ? 0.951 -1.540 3.104 1.00 93.00 80 GLU A O 1
ATOM 676 N N . VAL A 1 81 ? 1.645 0.314 2.063 1.00 93.50 81 VAL A N 1
ATOM 677 C CA . VAL A 1 81 ? 1.794 -0.275 0.735 1.00 93.50 81 VAL A CA 1
ATOM 678 C C . VAL A 1 81 ? 3.276 -0.478 0.448 1.00 93.50 81 VAL A C 1
ATOM 680 O O . VAL A 1 81 ? 4.091 0.419 0.639 1.00 93.50 81 VAL A O 1
ATOM 683 N N . LYS A 1 82 ? 3.641 -1.670 -0.035 1.00 92.31 82 LYS A N 1
ATOM 684 C CA . LYS A 1 82 ? 5.007 -1.949 -0.494 1.00 92.31 82 LYS A CA 1
ATOM 685 C C . LYS A 1 82 ? 5.023 -2.728 -1.795 1.00 92.31 82 LYS A C 1
ATOM 687 O O . LYS A 1 82 ? 4.288 -3.702 -1.957 1.00 92.31 82 LYS A O 1
ATOM 692 N N . SER A 1 83 ? 5.929 -2.359 -2.698 1.00 91.62 83 SER A N 1
ATOM 693 C CA . SER A 1 83 ? 6.324 -3.251 -3.796 1.00 91.62 83 SER A CA 1
ATOM 694 C C . SER A 1 83 ? 7.294 -4.309 -3.275 1.00 91.62 83 SER A C 1
ATOM 696 O O . SER A 1 83 ? 8.293 -3.979 -2.642 1.00 91.62 83 SER A O 1
ATOM 698 N N . PHE A 1 84 ? 7.028 -5.585 -3.546 1.00 91.12 84 PHE A N 1
ATOM 699 C CA . PHE A 1 84 ? 7.907 -6.678 -3.131 1.00 91.12 84 PHE A CA 1
ATOM 700 C C . PHE A 1 84 ? 9.171 -6.697 -3.984 1.00 91.12 84 PHE A C 1
ATOM 702 O O . PHE A 1 84 ? 9.097 -6.683 -5.215 1.00 91.12 84 PHE A O 1
ATOM 709 N N . SER A 1 85 ? 10.328 -6.755 -3.328 1.00 87.88 85 SER A N 1
ATOM 710 C CA . SER A 1 85 ? 11.614 -7.021 -3.973 1.00 87.88 85 SER A CA 1
ATOM 711 C C . SER A 1 85 ? 12.160 -8.384 -3.569 1.00 87.88 85 SER A C 1
ATOM 713 O O . SER A 1 85 ? 12.471 -9.196 -4.438 1.00 87.88 85 SER A O 1
ATOM 715 N N . ASP A 1 86 ? 12.254 -8.625 -2.263 1.00 90.31 86 ASP A N 1
ATOM 716 C CA . ASP A 1 86 ? 12.895 -9.785 -1.659 1.00 90.31 86 ASP A CA 1
ATOM 717 C C . ASP A 1 86 ? 12.435 -9.981 -0.200 1.00 90.31 86 ASP A C 1
ATOM 719 O O . ASP A 1 86 ? 11.715 -9.166 0.387 1.00 90.31 86 ASP A O 1
ATOM 723 N N . ALA A 1 87 ? 12.854 -11.100 0.394 1.00 92.19 87 ALA A N 1
ATOM 724 C CA . ALA A 1 87 ? 12.482 -11.473 1.756 1.00 92.19 87 ALA A CA 1
ATOM 725 C C . ALA A 1 87 ? 13.087 -10.559 2.839 1.00 92.19 87 ALA A C 1
ATOM 727 O O . ALA A 1 87 ? 12.520 -10.452 3.930 1.00 92.19 87 ALA A O 1
ATOM 728 N N . TYR A 1 88 ? 14.226 -9.916 2.565 1.00 93.38 88 TYR A N 1
ATOM 729 C CA . TYR A 1 88 ? 14.873 -9.021 3.520 1.00 93.38 88 TYR A CA 1
ATOM 730 C C . TYR A 1 88 ? 14.066 -7.727 3.669 1.00 93.38 88 TYR A C 1
ATOM 732 O O . TYR A 1 88 ? 13.698 -7.364 4.791 1.00 93.38 88 TYR A O 1
ATOM 740 N N . GLU A 1 89 ? 13.695 -7.094 2.555 1.00 90.62 89 GLU A N 1
ATOM 741 C CA . GLU A 1 89 ? 12.850 -5.895 2.560 1.00 90.62 89 GLU A CA 1
ATOM 742 C C . GLU A 1 89 ? 11.442 -6.185 3.100 1.00 90.62 89 GLU A C 1
ATOM 744 O O . GLU A 1 89 ? 10.894 -5.368 3.839 1.00 90.62 89 GLU A O 1
ATOM 749 N N . LEU A 1 90 ? 10.882 -7.378 2.853 1.00 92.25 90 LEU A N 1
ATOM 750 C CA . LEU A 1 90 ? 9.624 -7.799 3.485 1.00 92.25 90 LEU A CA 1
ATOM 751 C C . LEU A 1 90 ? 9.738 -7.823 5.017 1.00 92.25 90 LEU A C 1
ATOM 753 O O . LEU A 1 90 ? 8.892 -7.261 5.714 1.00 92.25 90 LEU A O 1
ATOM 757 N N . LYS A 1 91 ? 10.786 -8.455 5.562 1.00 94.81 91 LYS A N 1
ATOM 758 C CA . LYS A 1 91 ? 10.992 -8.531 7.017 1.00 94.81 91 LYS A CA 1
ATOM 759 C C . LYS A 1 91 ? 11.152 -7.139 7.629 1.00 94.81 91 LYS A C 1
ATOM 761 O O . LYS A 1 91 ? 10.592 -6.867 8.688 1.00 94.81 91 LYS A O 1
ATOM 766 N N . LYS A 1 92 ? 11.894 -6.260 6.956 1.00 93.69 92 LYS A N 1
ATOM 767 C CA . LYS A 1 92 ? 12.061 -4.861 7.357 1.00 93.69 92 LYS A CA 1
ATOM 768 C C . LYS A 1 92 ? 10.729 -4.104 7.341 1.00 93.69 92 LYS A C 1
ATOM 770 O O . LYS A 1 92 ? 10.412 -3.434 8.321 1.00 93.69 92 LYS A O 1
ATOM 775 N N . GLY A 1 93 ? 9.930 -4.276 6.287 1.00 91.12 93 GLY A N 1
ATOM 776 C CA . GLY A 1 93 ? 8.590 -3.701 6.174 1.00 91.12 93 GLY A CA 1
ATOM 777 C C . GLY A 1 93 ? 7.656 -4.149 7.300 1.00 91.12 93 GLY A C 1
ATOM 778 O O . GLY A 1 93 ? 6.969 -3.318 7.884 1.00 91.12 93 GLY A O 1
ATOM 779 N N . ILE A 1 94 ? 7.680 -5.433 7.679 1.00 94.25 94 ILE A N 1
ATOM 780 C CA . ILE A 1 94 ? 6.895 -5.950 8.817 1.00 94.25 94 ILE A CA 1
ATOM 781 C C . ILE A 1 94 ? 7.277 -5.236 10.121 1.00 94.25 94 ILE A C 1
ATOM 783 O O . ILE A 1 94 ? 6.392 -4.804 10.861 1.00 94.25 94 ILE A O 1
ATOM 787 N N . THR A 1 95 ? 8.577 -5.090 10.402 1.00 93.88 95 THR A N 1
ATOM 788 C CA . THR A 1 95 ? 9.056 -4.381 11.600 1.00 93.88 95 THR A CA 1
ATOM 789 C C . THR A 1 95 ? 8.591 -2.926 11.610 1.00 93.88 95 THR A C 1
ATOM 791 O O . THR A 1 95 ? 8.015 -2.474 12.597 1.00 93.88 95 THR A O 1
ATOM 794 N N . GLN A 1 96 ? 8.776 -2.218 10.495 1.00 90.75 96 GLN A N 1
ATOM 795 C CA . GLN A 1 96 ? 8.388 -0.816 10.339 1.00 90.75 96 GLN A CA 1
ATOM 796 C C . GLN A 1 96 ? 6.879 -0.615 10.550 1.00 90.75 96 GLN A C 1
ATOM 798 O O . GLN A 1 96 ? 6.452 0.239 11.324 1.00 90.75 96 GLN A O 1
ATOM 803 N N . VAL A 1 97 ? 6.059 -1.456 9.921 1.00 91.19 97 VAL A N 1
ATOM 804 C CA . VAL A 1 97 ? 4.600 -1.423 10.063 1.00 91.19 97 VAL A CA 1
ATOM 805 C C . VAL A 1 97 ? 4.170 -1.680 11.508 1.00 91.19 97 VAL A C 1
ATOM 807 O O . VAL A 1 97 ? 3.310 -0.972 12.033 1.00 91.19 97 VAL A O 1
ATOM 810 N N . ALA A 1 98 ? 4.793 -2.637 12.199 1.00 91.81 98 ALA A N 1
ATOM 811 C CA . ALA A 1 98 ? 4.501 -2.890 13.608 1.00 91.81 98 ALA A CA 1
ATOM 812 C C . ALA A 1 98 ? 4.834 -1.683 14.507 1.00 91.81 98 ALA A C 1
ATOM 814 O O . ALA A 1 98 ? 4.094 -1.392 15.451 1.00 91.81 98 ALA A O 1
ATOM 815 N N . GLU A 1 99 ? 5.923 -0.963 14.224 1.00 90.94 99 GLU A N 1
ATOM 816 C CA . GLU A 1 99 ? 6.282 0.272 14.929 1.00 90.94 99 GLU A CA 1
ATOM 817 C C . GLU A 1 99 ? 5.255 1.384 14.693 1.00 90.94 99 GLU A C 1
ATOM 819 O O . GLU A 1 99 ? 4.815 2.020 15.654 1.00 90.94 99 GLU A O 1
ATOM 824 N N . TYR A 1 100 ? 4.794 1.562 13.454 1.00 88.19 100 TYR A N 1
ATOM 825 C CA . TYR A 1 100 ? 3.734 2.517 13.129 1.00 88.19 100 TYR A CA 1
ATOM 826 C C . TYR A 1 100 ? 2.422 2.209 13.848 1.00 88.19 100 TYR A C 1
ATOM 828 O O . TYR A 1 100 ? 1.821 3.107 14.442 1.00 88.19 100 TYR A O 1
ATOM 836 N N . GLY A 1 101 ? 2.009 0.938 13.878 1.00 88.38 101 GLY A N 1
ATOM 837 C CA . GLY A 1 101 ? 0.830 0.503 14.629 1.00 88.38 101 GLY A CA 1
ATOM 838 C C . GLY A 1 101 ? 0.910 0.892 16.110 1.00 88.38 101 GLY A C 1
ATOM 839 O O . GLY A 1 101 ? -0.038 1.468 16.647 1.00 88.38 101 GLY A O 1
ATOM 840 N N . LYS A 1 102 ? 2.071 0.673 16.749 1.00 90.25 102 LYS A N 1
ATOM 841 C CA . LYS A 1 102 ? 2.319 1.069 18.148 1.00 90.25 102 LYS A CA 1
ATOM 842 C C . LYS A 1 102 ? 2.251 2.584 18.345 1.00 90.25 102 LYS A C 1
ATOM 844 O O . LYS A 1 102 ? 1.573 3.040 19.261 1.00 90.25 102 LYS A O 1
ATOM 849 N N . GLN A 1 103 ? 2.921 3.362 17.494 1.00 88.06 103 GLN A N 1
ATOM 850 C CA . GLN A 1 103 ? 2.945 4.829 17.590 1.00 88.06 103 GLN A CA 1
ATOM 851 C C . GLN A 1 103 ? 1.562 5.462 17.396 1.00 88.06 103 GLN A C 1
ATOM 853 O O . GLN A 1 103 ? 1.273 6.513 17.966 1.00 88.06 103 GLN A O 1
ATOM 858 N N . LEU A 1 104 ? 0.709 4.830 16.590 1.00 85.62 104 LEU A N 1
ATOM 859 C CA . LEU A 1 104 ? -0.653 5.281 16.317 1.00 85.62 104 LEU A CA 1
ATOM 860 C C . LEU A 1 104 ? -1.688 4.741 17.320 1.00 85.62 104 LEU A C 1
ATOM 862 O O . LEU A 1 104 ? -2.858 5.106 17.225 1.00 85.62 104 LEU A O 1
ATOM 866 N N . GLY A 1 105 ? -1.289 3.877 18.262 1.00 88.62 105 GLY A N 1
ATOM 867 C CA . GLY A 1 105 ? -2.212 3.230 19.201 1.00 88.62 105 GLY A CA 1
ATOM 868 C C . GLY A 1 105 ? -3.234 2.317 18.514 1.00 88.62 105 GLY A C 1
ATOM 869 O O . GLY A 1 105 ? -4.342 2.136 19.021 1.00 88.62 105 GLY A O 1
ATOM 870 N N . LEU A 1 106 ? -2.896 1.773 17.341 1.00 86.69 106 LEU A N 1
ATOM 871 C CA . LEU A 1 106 ? -3.778 0.902 16.570 1.00 86.69 106 LEU A CA 1
ATOM 872 C C . LEU A 1 106 ? -3.634 -0.547 17.038 1.00 86.69 106 LEU A C 1
ATOM 874 O O . LEU A 1 106 ? -2.530 -1.043 17.246 1.00 86.69 106 LEU A O 1
ATOM 878 N N . SER A 1 107 ? -4.764 -1.244 17.155 1.00 83.25 107 SER A N 1
ATOM 879 C CA . SER A 1 107 ? -4.781 -2.686 17.446 1.00 83.25 107 SER A CA 1
ATOM 880 C C . SER A 1 107 ? -4.407 -3.539 16.232 1.00 83.25 107 SER A C 1
ATOM 882 O O . SER A 1 107 ? -3.998 -4.685 16.394 1.00 83.25 107 SER A O 1
ATOM 884 N N . GLU A 1 108 ? -4.533 -2.983 15.025 1.00 84.50 108 GLU A N 1
ATOM 885 C CA . GLU A 1 108 ? -4.230 -3.658 13.769 1.00 84.50 108 GLU A CA 1
ATOM 886 C C . GLU A 1 108 ? -3.729 -2.651 12.727 1.00 84.50 108 GLU A C 1
ATOM 888 O O . GLU A 1 108 ? -4.271 -1.552 12.572 1.00 84.50 108 GLU A O 1
ATOM 893 N N . ILE A 1 109 ? -2.709 -3.065 11.984 1.00 90.75 109 ILE A N 1
ATOM 894 C CA . ILE A 1 109 ? -2.181 -2.386 10.806 1.00 90.75 109 ILE A CA 1
ATOM 895 C C . ILE A 1 109 ? -1.826 -3.453 9.770 1.00 90.75 109 ILE A C 1
ATOM 897 O O . ILE A 1 109 ? -1.367 -4.540 10.124 1.00 90.75 109 ILE A O 1
ATOM 901 N N . VAL A 1 110 ? -2.063 -3.161 8.496 1.00 94.38 110 VAL A N 1
ATOM 902 C CA . VAL A 1 110 ? -1.843 -4.116 7.410 1.00 94.38 110 VAL A CA 1
ATOM 903 C C . VAL A 1 110 ? -0.679 -3.673 6.537 1.00 94.38 110 VAL A C 1
ATOM 905 O O . VAL A 1 110 ? -0.636 -2.534 6.090 1.00 94.38 110 VAL A O 1
ATOM 908 N N . LEU A 1 111 ? 0.225 -4.602 6.232 1.00 94.69 111 LEU A N 1
ATOM 909 C CA . LEU A 1 111 ? 1.196 -4.454 5.152 1.00 94.69 111 LEU A CA 1
ATOM 910 C C . LEU A 1 111 ? 0.606 -5.056 3.866 1.00 94.69 111 LEU A C 1
ATOM 912 O O . LEU A 1 111 ? 0.469 -6.273 3.748 1.00 94.69 111 LEU A O 1
ATOM 916 N N . ALA A 1 112 ? 0.239 -4.210 2.907 1.00 95.19 112 ALA A N 1
ATOM 917 C CA . ALA A 1 112 ? -0.210 -4.612 1.580 1.00 95.19 112 ALA A CA 1
ATOM 918 C C . ALA A 1 112 ? 0.998 -4.767 0.647 1.00 95.19 112 ALA A C 1
ATOM 920 O O . ALA A 1 112 ? 1.523 -3.794 0.100 1.00 95.19 112 ALA A O 1
ATOM 921 N N . GLN A 1 113 ? 1.436 -6.014 0.475 1.00 94.25 113 GLN A N 1
ATOM 922 C CA . GLN A 1 113 ? 2.598 -6.358 -0.332 1.00 94.25 113 GLN A CA 1
ATOM 923 C C . GLN A 1 113 ? 2.191 -6.680 -1.777 1.00 94.25 113 GLN A C 1
ATOM 925 O O . GLN A 1 113 ? 1.495 -7.661 -2.031 1.00 94.25 113 GLN A O 1
ATOM 930 N N . PHE A 1 114 ? 2.661 -5.882 -2.733 1.00 93.62 114 PHE A N 1
ATOM 931 C CA . PHE A 1 114 ? 2.425 -6.095 -4.159 1.00 93.62 114 PHE A CA 1
ATOM 932 C C . PHE A 1 114 ? 3.573 -6.884 -4.772 1.00 93.62 114 PHE A C 1
ATOM 934 O O . PHE A 1 114 ? 4.704 -6.403 -4.830 1.00 93.62 114 PHE A O 1
ATOM 941 N N . VAL A 1 115 ? 3.281 -8.096 -5.233 1.00 89.75 115 VAL A N 1
ATOM 942 C CA . VAL A 1 115 ? 4.238 -8.926 -5.965 1.00 89.75 115 VAL A CA 1
ATOM 943 C C . VAL A 1 115 ? 4.022 -8.692 -7.448 1.00 89.75 115 VAL A C 1
ATOM 945 O O . VAL A 1 115 ? 2.971 -9.020 -7.994 1.00 89.75 115 VAL A O 1
ATOM 948 N N . GLU A 1 116 ? 5.012 -8.089 -8.092 1.00 83.88 116 GLU A N 1
ATOM 949 C CA . GLU A 1 116 ? 4.923 -7.803 -9.513 1.00 83.88 116 GLU A CA 1
ATOM 950 C C . GLU A 1 116 ? 5.247 -9.041 -10.351 1.00 83.88 116 GLU A C 1
ATOM 952 O O . GLU A 1 116 ? 6.308 -9.649 -10.199 1.00 83.88 116 GLU A O 1
ATOM 957 N N . ASN A 1 117 ? 4.361 -9.358 -11.294 1.00 76.44 117 ASN A N 1
ATOM 958 C CA . ASN A 1 117 ? 4.662 -10.276 -12.380 1.00 76.44 117 ASN A CA 1
ATOM 959 C C . ASN A 1 117 ? 5.006 -9.464 -13.635 1.00 76.44 117 ASN A C 1
ATOM 961 O O . ASN A 1 117 ? 4.157 -8.737 -14.145 1.00 76.44 117 ASN A O 1
ATOM 965 N N . ILE A 1 118 ? 6.248 -9.558 -14.116 1.00 69.69 118 ILE A N 1
ATOM 966 C CA . ILE A 1 118 ? 6.689 -8.826 -15.312 1.00 69.69 118 ILE A CA 1
ATOM 967 C C . ILE A 1 118 ? 6.253 -9.615 -16.558 1.00 69.69 118 ILE A C 1
ATOM 969 O O . ILE A 1 118 ? 6.789 -10.715 -16.761 1.00 69.69 118 ILE A O 1
ATOM 973 N N . PRO A 1 119 ? 5.357 -9.070 -17.411 1.00 70.25 119 PRO A N 1
ATOM 974 C CA . PRO A 1 119 ? 4.919 -9.733 -18.638 1.00 70.25 119 PRO A CA 1
ATOM 975 C C . PRO A 1 119 ? 6.095 -10.079 -19.561 1.00 70.25 119 PRO A C 1
ATOM 977 O O . PRO A 1 119 ? 7.058 -9.314 -19.676 1.00 70.25 119 PRO A O 1
ATOM 980 N N . SER A 1 120 ? 6.032 -11.226 -20.242 1.00 71.31 120 SER A N 1
ATOM 981 C CA . SER A 1 120 ? 7.115 -11.684 -21.126 1.00 71.31 120 SER A CA 1
ATOM 982 C C . SER A 1 120 ? 7.353 -10.755 -22.321 1.00 71.31 120 SER A C 1
ATOM 984 O O . SER A 1 120 ? 8.498 -10.583 -22.735 1.00 71.31 120 SER A O 1
ATOM 986 N N . ASP A 1 121 ? 6.312 -10.108 -22.851 1.00 75.06 121 ASP A N 1
ATOM 987 C CA . ASP A 1 121 ? 6.430 -9.137 -23.946 1.00 75.06 121 ASP A CA 1
ATOM 988 C C . ASP A 1 121 ? 7.116 -7.839 -23.489 1.00 75.06 121 ASP A C 1
ATOM 990 O O . ASP A 1 121 ? 7.917 -7.262 -24.228 1.00 75.06 121 ASP A O 1
ATOM 994 N N . PHE A 1 122 ? 6.849 -7.398 -22.256 1.00 72.50 122 PHE A N 1
ATOM 995 C CA . PHE A 1 122 ? 7.555 -6.283 -21.634 1.00 72.50 122 PHE A CA 1
ATOM 996 C C . PHE A 1 122 ? 9.047 -6.602 -21.490 1.00 72.50 122 PHE A C 1
ATOM 998 O O . PHE A 1 122 ? 9.875 -5.787 -21.906 1.00 72.50 122 PHE A O 1
ATOM 1005 N N . ARG A 1 123 ? 9.386 -7.804 -20.991 1.00 67.44 123 ARG A N 1
ATOM 1006 C CA . ARG A 1 123 ? 10.778 -8.287 -20.924 1.00 67.44 123 ARG A CA 1
ATOM 1007 C C . ARG A 1 123 ? 11.432 -8.281 -22.296 1.00 67.44 123 ARG A C 1
ATOM 1009 O O . ARG A 1 123 ? 12.451 -7.631 -22.467 1.00 67.44 123 ARG A O 1
ATOM 1016 N N . GLN A 1 124 ? 10.809 -8.895 -23.300 1.00 69.06 124 GLN A N 1
ATOM 1017 C CA . GLN A 1 124 ? 11.378 -8.973 -24.647 1.00 69.06 124 GLN A CA 1
ATOM 1018 C C . GLN A 1 124 ? 11.654 -7.588 -25.253 1.00 69.06 124 GLN A C 1
ATOM 1020 O O . GLN A 1 124 ? 12.682 -7.389 -25.892 1.00 69.06 124 GLN A O 1
ATOM 1025 N N . LYS A 1 125 ? 10.768 -6.609 -25.043 1.00 70.81 125 LYS A N 1
ATOM 1026 C CA . LYS A 1 125 ? 10.957 -5.244 -25.562 1.00 70.81 125 LYS A CA 1
ATOM 1027 C C . LYS A 1 125 ? 12.111 -4.487 -24.895 1.00 70.81 125 LYS A C 1
ATOM 1029 O O . LYS A 1 125 ? 12.686 -3.624 -25.547 1.00 70.81 125 LYS A O 1
ATOM 1034 N N . HIS A 1 126 ? 12.436 -4.781 -23.635 1.00 64.62 126 HIS A N 1
ATOM 1035 C CA . HIS A 1 126 ? 13.358 -3.967 -22.829 1.00 64.62 126 HIS A CA 1
ATOM 1036 C C . HIS A 1 126 ? 14.678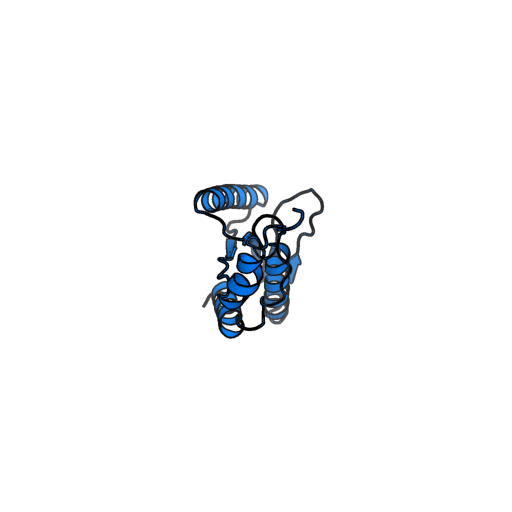 -4.682 -22.493 1.00 64.62 126 HIS A C 1
ATOM 1038 O O . HIS A 1 126 ? 15.709 -4.024 -22.415 1.00 64.62 126 HIS A O 1
ATOM 1044 N N . GLU A 1 127 ? 14.694 -6.015 -22.395 1.00 60.12 127 GLU A N 1
ATOM 1045 C CA . GLU A 1 127 ? 15.917 -6.827 -22.264 1.00 60.12 127 GLU A CA 1
ATOM 1046 C C . GLU A 1 127 ? 16.716 -6.869 -23.585 1.00 60.12 127 GLU A C 1
ATOM 1048 O O . GLU A 1 127 ? 17.938 -6.987 -23.572 1.00 60.12 127 GLU A O 1
ATOM 1053 N N . VAL A 1 128 ? 16.066 -6.690 -24.745 1.00 54.66 128 VAL A N 1
ATOM 1054 C CA . VAL A 1 128 ? 16.725 -6.713 -26.073 1.00 54.66 128 VAL A CA 1
ATOM 1055 C C . VAL A 1 128 ? 17.494 -5.411 -26.393 1.00 54.66 128 VAL A C 1
ATOM 1057 O O . VAL A 1 128 ? 18.162 -5.315 -27.423 1.00 54.66 128 VAL A O 1
ATOM 1060 N N . ILE A 1 129 ? 17.483 -4.402 -25.514 1.00 52.31 129 ILE A N 1
ATOM 1061 C CA . ILE A 1 129 ? 18.065 -3.078 -25.807 1.00 52.31 129 ILE A CA 1
ATOM 1062 C C . ILE A 1 129 ? 19.544 -2.948 -25.379 1.00 52.31 129 ILE A C 1
ATOM 1064 O O . ILE A 1 129 ? 20.280 -2.191 -26.011 1.00 52.31 129 ILE A O 1
ATOM 1068 N N . GLU A 1 130 ? 20.050 -3.743 -24.428 1.00 46.31 130 GLU A N 1
ATOM 1069 C CA . GLU A 1 130 ? 21.475 -3.687 -24.022 1.00 46.31 130 GLU A CA 1
ATOM 1070 C C . GLU A 1 130 ? 22.441 -4.482 -24.929 1.00 46.31 130 GLU A C 1
ATOM 1072 O O . GLU A 1 130 ? 23.655 -4.446 -24.738 1.00 46.31 130 GLU A O 1
ATOM 1077 N N . MET A 1 131 ? 21.943 -5.144 -25.980 1.00 42.00 131 MET A N 1
ATOM 1078 C CA . MET A 1 131 ? 22.755 -5.916 -26.939 1.00 42.00 131 MET A CA 1
ATOM 1079 C C . MET A 1 131 ? 22.953 -5.222 -28.300 1.00 42.00 131 MET A C 1
ATOM 1081 O O . MET A 1 131 ? 23.309 -5.866 -29.285 1.00 42.00 131 MET A O 1
ATOM 1085 N N . LYS A 1 132 ? 22.783 -3.895 -28.394 1.00 41.31 132 LYS A N 1
ATOM 1086 C CA . LYS A 1 132 ? 23.319 -3.111 -29.524 1.00 41.31 132 LYS A CA 1
ATOM 1087 C C . LYS A 1 132 ? 24.652 -2.478 -29.134 1.00 41.31 132 LYS A C 1
ATOM 1089 O O . LYS A 1 132 ? 24.735 -1.292 -28.833 1.00 41.31 132 LYS A O 1
ATOM 1094 N N . TRP A 1 133 ? 25.717 -3.277 -29.186 1.00 41.25 133 TRP A N 1
ATOM 1095 C CA . TRP A 1 133 ? 27.079 -2.745 -29.229 1.00 41.25 133 TRP A CA 1
ATOM 1096 C C . TRP A 1 133 ? 27.204 -1.759 -30.396 1.00 41.25 133 TRP A C 1
ATOM 1098 O O . TRP A 1 133 ? 26.871 -2.096 -31.537 1.00 41.25 133 TRP A O 1
ATOM 1108 N N . MET A 1 134 ? 27.720 -0.558 -30.124 1.00 48.97 134 MET A N 1
ATOM 1109 C CA . MET A 1 134 ? 28.192 0.356 -31.161 1.00 48.97 134 MET A CA 1
ATOM 1110 C C . MET A 1 134 ? 29.364 -0.294 -31.909 1.00 48.97 134 MET A C 1
ATOM 1112 O O . MET A 1 134 ? 30.526 -0.096 -31.570 1.00 48.97 134 MET A O 1
ATOM 1116 N N . ARG A 1 135 ? 29.080 -1.077 -32.953 1.00 48.81 135 ARG A N 1
ATOM 1117 C CA . ARG A 1 135 ? 30.060 -1.330 -34.011 1.00 48.81 135 ARG A CA 1
ATOM 1118 C C . ARG A 1 135 ? 29.956 -0.212 -35.034 1.00 48.81 135 ARG A C 1
ATOM 1120 O O . ARG A 1 135 ? 29.068 -0.233 -35.882 1.00 48.81 135 ARG A O 1
ATOM 1127 N N . LYS A 1 136 ? 30.865 0.748 -34.907 1.00 43.22 136 LYS A N 1
ATOM 1128 C CA . LYS A 1 136 ? 31.542 1.538 -35.952 1.00 43.22 136 LYS A CA 1
ATOM 1129 C C . LYS A 1 136 ? 32.407 2.535 -35.170 1.00 43.22 136 LYS A C 1
ATOM 1131 O O . LYS A 1 136 ? 31.882 3.234 -34.318 1.00 43.22 136 LYS A O 1
ATOM 1136 N N . GLN A 1 137 ? 33.716 2.602 -35.361 1.00 43.19 137 GLN A N 1
ATOM 1137 C CA . GLN A 1 137 ? 34.363 2.787 -36.656 1.00 43.19 137 GLN A CA 1
ATOM 1138 C C . GLN A 1 137 ? 35.655 1.960 -36.760 1.00 43.19 137 GLN A C 1
ATOM 1140 O O . GLN A 1 137 ? 36.405 1.845 -35.792 1.00 43.19 137 GLN A O 1
ATOM 1145 N N . ALA A 1 138 ? 35.830 1.358 -37.937 1.00 48.03 138 ALA A N 1
ATOM 1146 C CA . ALA A 1 138 ? 37.114 0.939 -38.487 1.00 48.03 138 ALA A CA 1
ATOM 1147 C C . ALA A 1 138 ? 37.728 2.124 -39.242 1.00 48.03 138 ALA A C 1
ATOM 1149 O O . ALA A 1 138 ? 36.921 2.976 -39.690 1.00 48.03 138 ALA A O 1
#

Secondary structure (DSSP, 8-state):
--HHHHHHHHHHHTHHHHTTT--B-TTT-PBPHHHHHHHHHHHHHHHHHTTT-EEEE----SS---SEEEEETTEEEEEEEEE---HHHHHHHHHHHHHHHHHTT-S-EEEEEE-----HHHHHHHHTTTT-------